Protein AF-A0A8R7UCE4-F1 (afdb_monomer)

Secondary structure (DSSP, 8-state):
-EEE---S-GGG--EEEEEEE--HHHHSS---EEEEEEESSTTSS--EETTSSTT-EEPTT-SS-TTPBPSSPPBTTTB-----EEEEE-TTT--EEEEE-SSSSPEEEEEE-TTTSGGGSS--SEEE---------

Radius of gyration: 15.53 Å; Cα contacts (8 Å, |Δi|>4): 269; chains: 1; bounding box: 45×34×44 Å

Structure (mmCIF, N/CA/C/O backbone):
data_AF-A0A8R7UCE4-F1
#
_entry.id   AF-A0A8R7UCE4-F1
#
loop_
_atom_site.group_PDB
_atom_site.id
_atom_site.type_symbol
_atom_site.label_atom_id
_atom_site.label_alt_id
_atom_site.label_comp_id
_atom_site.label_asym_id
_atom_site.label_entity_id
_atom_site.label_seq_id
_atom_site.pdbx_PDB_ins_code
_atom_site.Cartn_x
_atom_site.Cartn_y
_atom_site.Cartn_z
_atom_site.occupancy
_atom_site.B_iso_or_equiv
_atom_site.auth_seq_id
_atom_site.auth_comp_id
_atom_site.auth_asym_id
_atom_site.auth_atom_id
_atom_site.pdbx_PDB_model_num
ATOM 1 N N . MET A 1 1 ? -0.819 6.875 -2.049 1.00 82.81 1 MET A N 1
ATOM 2 C CA . MET A 1 1 ? -1.973 7.397 -1.292 1.00 82.81 1 MET A CA 1
ATOM 3 C C . MET A 1 1 ? -1.703 7.256 0.191 1.00 82.81 1 MET A C 1
ATOM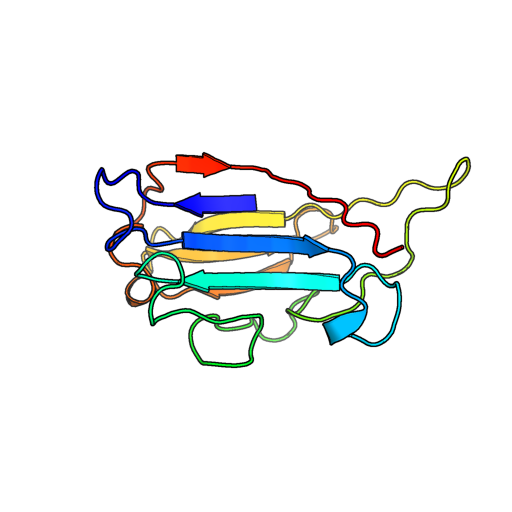 5 O O . MET A 1 1 ? -1.156 6.235 0.598 1.00 82.81 1 MET A O 1
ATOM 9 N N . TYR A 1 2 ? -2.098 8.238 0.992 1.00 82.00 2 TYR A N 1
ATOM 10 C CA . TYR A 1 2 ? -2.152 8.079 2.439 1.00 82.00 2 TYR A CA 1
ATOM 11 C C . TYR A 1 2 ? -3.414 8.700 3.039 1.00 82.00 2 TYR A C 1
ATOM 13 O O . TYR A 1 2 ? -3.923 9.699 2.533 1.00 82.00 2 TYR A O 1
ATOM 21 N N . LEU A 1 3 ? -3.906 8.083 4.110 1.00 76.25 3 LEU A N 1
ATOM 22 C CA . LEU A 1 3 ? -5.070 8.494 4.890 1.00 76.25 3 LEU A CA 1
ATOM 23 C C . LEU A 1 3 ? -4.614 8.822 6.302 1.00 76.25 3 LEU A C 1
ATOM 25 O O . LEU A 1 3 ? -3.902 8.019 6.904 1.00 76.25 3 LEU A O 1
ATOM 29 N N . TYR A 1 4 ? -5.021 9.975 6.824 1.00 78.44 4 TYR A N 1
ATOM 30 C CA . TYR A 1 4 ? -4.600 10.439 8.142 1.00 78.44 4 TYR A CA 1
ATOM 31 C C . TYR A 1 4 ? -5.711 11.199 8.862 1.00 78.44 4 TYR A C 1
ATOM 33 O O . TYR A 1 4 ? -6.607 11.759 8.226 1.00 78.44 4 TYR A O 1
ATOM 41 N N . ASN A 1 5 ? -5.665 11.226 10.195 1.00 78.62 5 ASN A N 1
ATOM 42 C CA . ASN A 1 5 ? -6.483 12.153 10.976 1.00 78.62 5 ASN A CA 1
ATOM 43 C C . ASN A 1 5 ? -5.776 13.502 11.114 1.00 78.62 5 ASN A C 1
ATOM 45 O O . ASN A 1 5 ? -4.575 13.558 11.368 1.00 78.62 5 ASN A O 1
ATOM 49 N N . SER A 1 6 ? -6.535 14.590 10.983 1.00 64.25 6 SER A N 1
ATOM 50 C CA . SER A 1 6 ? -6.064 15.936 11.299 1.00 64.25 6 SER A CA 1
ATOM 51 C C . SER A 1 6 ? -6.221 16.179 12.801 1.00 64.25 6 SER A C 1
ATOM 53 O O . SER A 1 6 ? -7.290 16.588 13.254 1.00 64.25 6 SER A O 1
ATOM 55 N N . ASP A 1 7 ? -5.180 15.900 13.575 1.00 63.78 7 ASP A N 1
ATOM 56 C CA . ASP A 1 7 ? -5.083 16.351 14.965 1.00 63.78 7 ASP A CA 1
ATOM 57 C C . ASP A 1 7 ? -4.029 17.456 15.082 1.00 63.78 7 ASP A C 1
ATOM 59 O O . ASP A 1 7 ? -3.066 17.480 14.322 1.00 63.78 7 ASP A O 1
ATOM 63 N N . GLN A 1 8 ? -4.216 18.376 16.034 1.00 57.72 8 GLN A N 1
ATOM 64 C CA . GLN A 1 8 ? -3.246 19.450 16.313 1.00 57.72 8 GLN A CA 1
ATOM 65 C C . GLN A 1 8 ? -1.962 18.934 16.986 1.00 57.72 8 GLN A C 1
ATOM 67 O O . GLN A 1 8 ? -0.974 19.660 17.047 1.00 57.72 8 GLN A O 1
ATOM 72 N N . ASP A 1 9 ? -1.980 17.697 17.490 1.00 66.00 9 ASP A N 1
ATOM 73 C CA . ASP A 1 9 ? -0.825 17.033 18.087 1.00 66.00 9 ASP A CA 1
ATOM 74 C C . ASP A 1 9 ? -0.405 15.817 17.248 1.00 66.00 9 ASP A C 1
ATOM 76 O O . ASP A 1 9 ? -1.107 14.796 17.195 1.00 66.00 9 ASP A O 1
ATOM 80 N N . ASP A 1 10 ? 0.787 15.921 16.654 1.00 63.31 10 ASP A N 1
ATOM 81 C CA . ASP A 1 10 ? 1.465 14.866 15.896 1.00 63.31 10 ASP A CA 1
ATOM 82 C C . ASP A 1 10 ? 1.596 13.556 16.688 1.00 63.31 10 ASP A C 1
ATOM 84 O O . ASP A 1 10 ? 1.675 12.485 16.095 1.00 63.31 10 ASP A O 1
ATOM 88 N N . SER A 1 11 ? 1.592 13.592 18.033 1.00 63.69 11 SER A N 1
ATOM 89 C CA . SER A 1 11 ? 1.624 12.379 18.879 1.00 63.69 11 SER A CA 1
ATOM 90 C C . SER A 1 11 ? 0.437 11.443 18.668 1.00 63.69 11 SER A C 1
ATOM 92 O O . SER A 1 11 ? 0.442 10.304 19.130 1.00 63.69 11 SER A O 1
ATOM 94 N N . SER A 1 12 ? -0.573 11.923 17.955 1.00 72.75 12 SER A N 1
ATOM 95 C CA . SER A 1 12 ? -1.872 11.302 17.887 1.00 72.75 12 SER A CA 1
ATOM 96 C C . SER A 1 12 ? -2.334 11.060 16.442 1.00 72.75 12 SER A C 1
ATOM 98 O O . SER A 1 12 ? -3.480 10.654 16.224 1.00 72.75 12 SER A O 1
ATOM 100 N N . ILE A 1 13 ? -1.454 11.282 15.454 1.00 81.94 13 ILE A N 1
ATOM 101 C CA . ILE A 1 13 ? -1.740 11.026 14.039 1.00 81.94 13 ILE A CA 1
ATOM 102 C C . ILE A 1 13 ? -1.599 9.531 13.739 1.00 81.94 13 ILE A C 1
ATOM 104 O O . ILE A 1 13 ? -0.521 8.939 13.762 1.00 81.94 13 ILE A O 1
ATOM 108 N N . ASN A 1 14 ? -2.735 8.943 13.403 1.00 87.94 14 ASN A N 1
ATOM 109 C CA . ASN A 1 14 ? -2.895 7.648 12.781 1.00 87.94 14 ASN A CA 1
ATOM 110 C C . ASN A 1 14 ? -2.811 7.831 11.269 1.00 87.94 14 ASN A C 1
ATOM 112 O O . ASN A 1 14 ? -3.453 8.714 10.702 1.00 87.94 14 ASN A O 1
ATOM 116 N N . LEU A 1 15 ? -2.027 6.983 10.620 1.00 89.38 15 LEU A N 1
ATOM 117 C CA . LEU A 1 15 ? -1.709 7.100 9.207 1.00 89.38 15 LEU A CA 1
ATOM 118 C C . LEU A 1 15 ? -1.684 5.708 8.588 1.00 89.38 15 LEU A C 1
ATOM 120 O O . LEU A 1 15 ? -1.022 4.813 9.108 1.00 89.38 15 LEU A O 1
ATOM 124 N N . ILE A 1 16 ? -2.375 5.547 7.463 1.00 92.62 16 ILE A N 1
ATOM 125 C CA . ILE A 1 16 ? -2.295 4.371 6.591 1.00 92.62 16 ILE A CA 1
ATOM 126 C C . ILE A 1 16 ? -1.803 4.849 5.230 1.00 92.62 16 ILE A C 1
ATOM 128 O O . ILE A 1 16 ? -2.291 5.847 4.705 1.00 92.62 16 ILE A O 1
ATOM 132 N N . GLN A 1 17 ? -0.841 4.144 4.647 1.00 93.56 17 GLN A N 1
ATOM 133 C CA . GLN A 1 17 ? -0.264 4.445 3.344 1.00 93.56 17 GLN A CA 1
ATOM 134 C C . GLN A 1 17 ? -0.257 3.193 2.473 1.00 93.56 17 GLN A C 1
ATOM 136 O O . GLN A 1 17 ? 0.059 2.098 2.937 1.00 93.56 17 GLN A O 1
ATOM 141 N N . ALA A 1 18 ? -0.560 3.382 1.194 1.00 95.25 18 ALA A N 1
ATOM 142 C CA . ALA A 1 18 ? -0.391 2.381 0.154 1.00 95.25 18 ALA A CA 1
ATOM 143 C C . ALA A 1 18 ? 0.049 3.078 -1.135 1.00 95.25 18 ALA A C 1
ATOM 145 O O . ALA A 1 18 ? -0.472 4.146 -1.491 1.00 95.25 18 ALA A O 1
ATOM 146 N N . GLY A 1 19 ? 1.017 2.506 -1.839 1.00 95.38 19 GLY A N 1
ATOM 147 C CA . GLY A 1 19 ? 1.532 3.119 -3.055 1.00 95.38 19 GLY A CA 1
ATOM 148 C C . GLY A 1 19 ? 2.703 2.374 -3.662 1.00 95.38 19 GLY A C 1
ATOM 149 O O . GLY A 1 19 ? 2.926 1.200 -3.383 1.00 95.38 19 GLY A O 1
ATOM 150 N N . PHE A 1 20 ? 3.439 3.089 -4.503 1.00 94.00 20 PHE A N 1
ATOM 151 C CA . PHE A 1 20 ? 4.584 2.572 -5.236 1.00 94.00 20 PHE A CA 1
ATOM 152 C C . PHE A 1 20 ? 5.800 3.456 -4.986 1.00 94.00 20 PHE 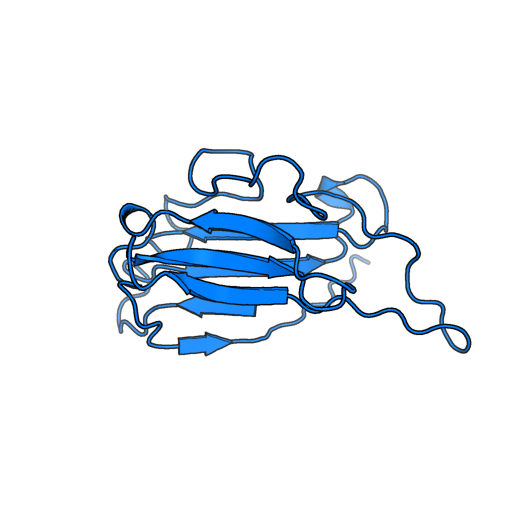A C 1
ATOM 154 O O . PHE A 1 20 ? 5.659 4.665 -4.794 1.00 94.00 20 PHE A O 1
ATOM 1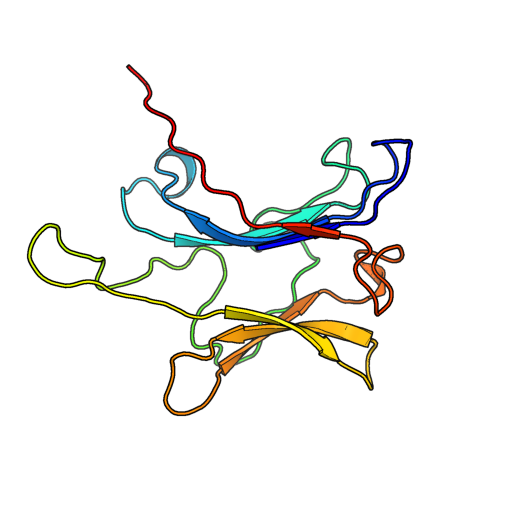61 N N . HIS A 1 21 ? 6.980 2.851 -4.977 1.00 92.56 21 HIS A N 1
ATOM 162 C CA . HIS A 1 21 ? 8.257 3.533 -4.759 1.00 92.56 21 HIS A CA 1
ATOM 163 C C . HIS A 1 21 ? 9.411 2.733 -5.363 1.00 92.56 21 HIS A C 1
ATOM 165 O O . HIS A 1 21 ? 9.264 1.549 -5.658 1.00 92.56 21 HIS A O 1
ATOM 171 N N . VAL A 1 22 ? 10.560 3.384 -5.508 1.00 91.88 22 VAL A N 1
ATOM 172 C CA . VAL A 1 22 ? 11.848 2.743 -5.790 1.00 91.88 22 VAL A CA 1
ATOM 173 C C . VAL A 1 22 ? 12.706 2.976 -4.551 1.00 91.88 22 VAL A C 1
ATOM 175 O O . VAL A 1 22 ? 12.973 4.126 -4.207 1.00 91.88 22 VAL A O 1
ATOM 178 N N . LEU A 1 23 ? 13.083 1.907 -3.844 1.00 92.00 23 LEU A N 1
ATOM 179 C CA . LEU A 1 23 ? 13.858 2.003 -2.600 1.00 92.00 23 LEU A CA 1
ATOM 180 C C . LEU A 1 23 ? 15.014 0.989 -2.600 1.00 92.00 23 LEU A C 1
ATOM 182 O O . LEU A 1 23 ? 14.893 -0.085 -1.998 1.00 92.00 23 LEU A O 1
ATOM 186 N N . PRO A 1 24 ? 16.136 1.314 -3.269 1.00 92.56 24 PRO A N 1
ATOM 187 C CA . PRO A 1 24 ? 17.240 0.375 -3.464 1.00 92.56 24 PRO A CA 1
ATOM 188 C C . PRO A 1 24 ? 17.876 -0.101 -2.160 1.00 92.56 24 PRO A C 1
ATOM 190 O O . PRO A 1 24 ? 18.268 -1.263 -2.053 1.00 92.56 24 PRO A O 1
ATOM 193 N N . ASP A 1 25 ? 17.905 0.748 -1.130 1.00 91.94 25 ASP A N 1
ATOM 194 C CA . ASP A 1 25 ? 18.421 0.382 0.191 1.00 91.94 25 ASP A CA 1
ATOM 195 C C . ASP A 1 25 ? 17.675 -0.805 0.807 1.00 91.94 25 ASP A C 1
ATOM 197 O O . ASP A 1 25 ? 18.299 -1.631 1.480 1.00 91.94 25 ASP A O 1
ATOM 201 N N . LEU A 1 26 ? 16.374 -0.933 0.532 1.00 93.12 26 LEU A N 1
ATOM 202 C CA . LEU A 1 26 ? 15.540 -2.020 1.036 1.00 93.12 26 LEU A CA 1
ATOM 203 C C . LEU A 1 26 ? 15.567 -3.245 0.111 1.00 93.12 26 LEU A C 1
ATOM 205 O O . LEU A 1 26 ? 15.814 -4.352 0.582 1.00 93.12 26 LEU A O 1
ATOM 209 N N . TYR A 1 27 ? 15.339 -3.061 -1.195 1.00 94.06 27 TYR A N 1
ATOM 210 C CA . TYR A 1 27 ? 15.121 -4.180 -2.130 1.00 94.06 27 TYR A CA 1
ATOM 211 C C . TYR A 1 27 ? 16.370 -4.634 -2.891 1.00 94.06 27 TYR A C 1
ATOM 213 O O . TYR A 1 27 ? 16.345 -5.684 -3.530 1.00 94.06 27 TYR A O 1
ATOM 221 N N . LYS A 1 28 ? 17.472 -3.877 -2.812 1.00 94.88 28 LYS A N 1
ATOM 222 C CA . LYS A 1 28 ? 18.742 -4.151 -3.513 1.00 94.88 28 LYS A CA 1
ATOM 223 C C . LYS A 1 28 ? 18.602 -4.219 -5.042 1.00 94.88 28 LYS A C 1
ATOM 225 O O . LYS A 1 28 ? 19.379 -4.895 -5.713 1.00 94.88 28 LYS A O 1
ATOM 230 N N . ASN A 1 29 ? 17.631 -3.493 -5.586 1.00 93.25 29 ASN A N 1
ATOM 231 C CA . ASN A 1 29 ? 17.380 -3.297 -7.012 1.00 93.25 29 ASN A CA 1
ATOM 232 C C . ASN A 1 29 ? 16.826 -1.875 -7.246 1.00 93.25 29 ASN A C 1
ATOM 234 O O . ASN A 1 29 ? 16.631 -1.111 -6.302 1.00 93.25 29 ASN A O 1
ATOM 238 N N . ASN A 1 30 ? 16.552 -1.538 -8.506 1.00 91.88 30 ASN A N 1
ATOM 239 C CA . ASN A 1 30 ? 15.910 -0.276 -8.894 1.00 91.88 30 ASN A CA 1
ATOM 240 C C . ASN A 1 30 ? 14.483 -0.497 -9.419 1.00 91.88 30 ASN A C 1
ATOM 242 O O . ASN A 1 30 ? 13.967 0.322 -10.179 1.00 91.88 30 ASN A O 1
ATOM 246 N N . ASP A 1 31 ? 13.860 -1.618 -9.053 1.00 93.62 31 ASP A N 1
ATOM 247 C CA . ASP A 1 31 ? 12.509 -1.926 -9.506 1.00 93.62 31 ASP A CA 1
ATOM 248 C C . ASP A 1 31 ? 11.495 -1.041 -8.767 1.00 93.62 31 ASP A C 1
ATOM 250 O O . ASP A 1 31 ? 11.729 -0.561 -7.654 1.00 93.62 31 ASP A O 1
ATOM 254 N N . VAL A 1 32 ? 10.335 -0.818 -9.382 1.00 93.25 32 VAL A N 1
ATOM 255 C CA . VAL A 1 32 ? 9.208 -0.183 -8.694 1.00 93.25 32 VAL A CA 1
ATOM 256 C C . VAL A 1 32 ? 8.546 -1.242 -7.826 1.00 93.25 32 VAL A C 1
ATOM 258 O O . VAL A 1 32 ? 8.068 -2.247 -8.341 1.00 93.25 32 VAL A O 1
ATOM 261 N N . HIS A 1 33 ? 8.473 -1.025 -6.521 1.00 96.00 33 HIS A N 1
ATOM 262 C CA . HIS A 1 33 ? 7.816 -1.941 -5.595 1.00 96.00 33 HIS A CA 1
ATOM 263 C C . HIS A 1 33 ? 6.478 -1.378 -5.125 1.00 96.00 33 HIS A C 1
ATOM 265 O O . HIS A 1 33 ? 6.337 -0.177 -4.895 1.00 96.00 33 HIS A O 1
ATOM 271 N N . PHE A 1 34 ? 5.487 -2.248 -4.953 1.00 96.94 34 PHE A N 1
ATOM 272 C CA . PHE A 1 34 ? 4.285 -1.906 -4.201 1.00 96.94 34 PHE A CA 1
ATOM 273 C C . PHE A 1 34 ? 4.599 -1.937 -2.705 1.00 96.94 34 PHE A C 1
ATOM 275 O O . PHE A 1 34 ? 5.240 -2.874 -2.232 1.00 96.94 34 PHE A O 1
ATOM 282 N N . PHE A 1 35 ? 4.145 -0.944 -1.948 1.00 96.50 35 PHE A N 1
ATOM 283 C CA . PHE A 1 35 ? 4.360 -0.892 -0.506 1.00 96.50 35 PHE A CA 1
ATOM 284 C C . PHE A 1 35 ? 3.096 -0.504 0.245 1.00 96.50 35 PHE A C 1
ATOM 286 O O . PHE A 1 35 ? 2.217 0.199 -0.267 1.00 96.50 35 PHE A O 1
ATOM 293 N N . ILE A 1 36 ? 3.061 -0.929 1.505 1.00 96.44 36 ILE A N 1
ATOM 294 C CA . ILE A 1 36 ? 2.136 -0.402 2.500 1.00 96.44 36 ILE A CA 1
ATOM 295 C C . ILE A 1 36 ? 2.899 0.065 3.729 1.00 96.44 36 ILE A C 1
ATOM 297 O O . ILE A 1 36 ? 3.991 -0.422 4.028 1.00 96.44 36 ILE A O 1
ATOM 301 N N . ARG A 1 37 ? 2.316 1.020 4.448 1.00 94.38 37 ARG A N 1
ATOM 302 C CA . ARG A 1 37 ? 2.848 1.503 5.719 1.00 94.38 37 ARG A CA 1
ATOM 303 C C . ARG A 1 37 ? 1.712 1.942 6.625 1.00 94.38 37 ARG A C 1
ATOM 305 O O . ARG A 1 37 ? 0.700 2.437 6.139 1.00 94.38 37 ARG A O 1
ATOM 312 N N . TRP A 1 38 ? 1.877 1.808 7.932 1.00 93.38 38 TRP A N 1
ATOM 313 C CA . TRP A 1 38 ? 0.951 2.417 8.885 1.00 93.38 38 TRP A CA 1
ATOM 314 C C . TRP A 1 38 ? 1.662 2.878 10.155 1.00 93.38 38 TRP A C 1
ATOM 316 O O . TRP A 1 38 ? 2.781 2.451 10.428 1.00 93.38 38 TRP A O 1
ATOM 326 N N . THR A 1 39 ? 1.014 3.754 10.922 1.00 91.94 39 THR A N 1
ATOM 327 C CA . THR A 1 39 ? 1.401 4.162 12.285 1.00 91.94 39 THR A CA 1
ATOM 328 C C . THR A 1 39 ? 0.180 4.698 13.042 1.00 91.94 39 THR A C 1
ATOM 330 O O . THR A 1 39 ? -0.800 5.111 12.422 1.00 91.94 39 THR A O 1
ATOM 333 N N . LYS A 1 40 ? 0.217 4.675 14.378 1.00 89.00 40 LYS A N 1
ATOM 334 C CA . LYS A 1 40 ? -0.805 5.256 15.272 1.00 89.00 40 LYS A CA 1
ATOM 335 C C . LYS A 1 40 ? -0.366 6.576 15.909 1.00 89.00 40 LYS A C 1
ATOM 337 O O . LYS A 1 40 ? -1.188 7.235 16.541 1.00 89.00 40 LYS A O 1
ATOM 342 N N . ASP A 1 41 ? 0.913 6.919 15.782 1.00 86.81 41 ASP A N 1
ATOM 343 C CA . ASP A 1 41 ? 1.576 7.991 16.527 1.00 86.81 41 ASP A CA 1
ATOM 344 C C . ASP A 1 41 ? 2.627 8.726 15.679 1.00 86.81 41 ASP A C 1
ATOM 346 O O . ASP A 1 41 ? 3.685 9.109 16.177 1.00 86.81 41 ASP A O 1
ATOM 350 N N . TYR A 1 42 ? 2.356 8.890 14.381 1.00 87.00 42 TYR A N 1
ATOM 351 C CA . TYR A 1 42 ? 3.241 9.576 13.434 1.00 87.00 42 TYR A CA 1
ATOM 352 C C . TYR A 1 42 ? 4.693 9.065 13.443 1.00 87.00 42 TYR A C 1
ATOM 354 O O . TYR A 1 42 ? 5.650 9.835 13.399 1.00 87.00 42 TYR A O 1
ATOM 362 N N . TYR A 1 43 ? 4.859 7.743 13.495 1.00 86.25 43 TYR A N 1
ATOM 363 C CA . TYR A 1 43 ? 6.155 7.056 13.475 1.00 86.25 43 TYR A CA 1
ATOM 364 C C . TYR A 1 43 ? 7.048 7.310 14.697 1.00 86.25 43 TYR A C 1
ATOM 366 O O . TYR A 1 43 ? 8.253 7.079 14.618 1.00 86.25 43 TYR A O 1
ATOM 374 N N . LYS A 1 44 ? 6.486 7.763 15.825 1.00 85.88 44 LYS A N 1
ATOM 375 C CA . LYS A 1 44 ? 7.250 7.986 17.063 1.00 85.88 44 LYS A CA 1
ATOM 376 C C . LYS A 1 44 ? 7.697 6.671 17.698 1.00 85.88 44 LYS A C 1
ATOM 378 O O . LYS A 1 44 ? 8.880 6.481 17.960 1.00 85.88 44 LYS A O 1
ATOM 383 N N . SER A 1 45 ? 6.751 5.774 17.956 1.00 88.00 45 SER A N 1
ATOM 384 C CA . SER A 1 45 ? 6.997 4.472 18.587 1.00 88.00 45 SER A CA 1
ATOM 385 C C . SER A 1 45 ? 6.251 3.327 17.909 1.00 88.00 45 SER A C 1
ATOM 387 O O . SER A 1 45 ? 6.645 2.170 18.051 1.00 88.00 45 SER A O 1
ATOM 389 N N . THR A 1 46 ? 5.196 3.629 17.148 1.00 89.38 46 THR A N 1
ATOM 390 C CA . THR A 1 46 ? 4.417 2.632 16.422 1.00 89.38 46 THR A CA 1
ATOM 391 C C . THR A 1 46 ? 4.586 2.771 14.922 1.00 89.38 46 THR A C 1
ATOM 393 O O . THR A 1 46 ? 4.782 3.852 14.361 1.00 89.38 46 THR A O 1
ATOM 396 N N . GLY A 1 47 ? 4.398 1.650 14.250 1.00 90.88 47 GLY A N 1
ATOM 397 C CA . GLY A 1 47 ? 4.217 1.602 12.821 1.00 90.88 47 GLY A CA 1
ATOM 398 C C . GLY A 1 47 ? 4.794 0.338 12.240 1.00 90.88 47 GLY A C 1
ATOM 399 O O . GLY A 1 47 ? 5.510 -0.408 12.904 1.00 90.88 47 GLY A O 1
ATOM 400 N N . CYS A 1 48 ? 4.443 0.105 10.989 1.00 94.81 48 CYS A N 1
ATOM 401 C CA . CYS A 1 48 ? 4.923 -1.043 10.260 1.00 94.81 48 CYS A CA 1
ATOM 402 C C . CYS A 1 48 ? 5.193 -0.677 8.819 1.00 94.81 48 CYS A C 1
ATOM 404 O O . CYS A 1 48 ? 4.450 0.114 8.230 1.00 94.81 48 CYS A O 1
ATOM 406 N N . TYR A 1 49 ? 6.237 -1.280 8.269 1.00 94.81 49 TYR A N 1
ATOM 407 C CA . TYR A 1 49 ? 6.551 -1.219 6.859 1.00 94.81 49 TYR A CA 1
ATOM 408 C C . TYR A 1 49 ? 6.277 -2.583 6.227 1.00 94.81 49 TYR A C 1
ATOM 410 O O . TYR A 1 49 ? 6.676 -3.612 6.770 1.00 94.81 49 TYR A O 1
ATOM 418 N N . ASN A 1 50 ? 5.566 -2.605 5.096 1.00 96.56 50 ASN A N 1
ATOM 419 C CA . ASN A 1 50 ? 5.140 -3.841 4.437 1.00 96.56 50 ASN A CA 1
ATOM 420 C C . ASN A 1 50 ? 4.537 -4.855 5.437 1.00 96.56 50 ASN A C 1
ATOM 422 O O . ASN A 1 50 ? 3.642 -4.514 6.207 1.00 96.56 50 ASN A O 1
ATOM 426 N N . LEU A 1 51 ? 5.014 -6.101 5.417 1.00 96.62 51 LEU A N 1
ATOM 427 C CA . LEU A 1 51 ? 4.560 -7.194 6.282 1.00 96.62 51 LEU A CA 1
ATOM 428 C C . LEU A 1 51 ? 5.581 -7.531 7.380 1.00 96.62 51 LEU A C 1
ATOM 430 O O . LEU A 1 51 ? 5.563 -8.637 7.913 1.00 96.62 51 LEU A O 1
ATOM 434 N N . GLU A 1 52 ? 6.482 -6.602 7.714 1.00 95.94 52 GLU A N 1
ATOM 435 C CA . GLU A 1 52 ? 7.533 -6.813 8.727 1.00 95.94 52 GLU A CA 1
ATOM 436 C C . GLU A 1 52 ? 6.962 -6.997 10.145 1.00 95.94 52 GLU A C 1
ATOM 438 O O . GLU A 1 52 ? 7.628 -7.501 11.047 1.00 95.94 52 GLU A O 1
ATOM 443 N N . CYS A 1 53 ? 5.704 -6.612 10.335 1.00 94.44 53 CYS A N 1
ATOM 444 C CA . CYS A 1 53 ? 4.948 -6.703 11.572 1.00 94.44 53 CYS A CA 1
ATOM 445 C C . CYS A 1 53 ? 3.445 -6.856 11.282 1.00 94.44 53 CYS A C 1
ATOM 447 O O . CYS A 1 53 ? 2.970 -6.525 10.190 1.00 94.44 53 CYS A O 1
ATOM 449 N N . PRO A 1 54 ? 2.657 -7.328 12.265 1.00 94.12 54 PRO A N 1
ATOM 450 C CA . PRO A 1 54 ? 1.207 -7.405 12.131 1.00 94.12 54 PRO A CA 1
ATOM 451 C C . PRO A 1 54 ? 0.571 -6.027 11.911 1.00 94.12 54 PRO A C 1
ATOM 453 O O . PRO A 1 54 ? 0.947 -5.051 12.557 1.00 94.12 54 PRO A O 1
ATOM 456 N N . GLY A 1 55 ? -0.441 -5.957 11.046 1.00 93.50 55 GLY A N 1
ATOM 457 C CA . GLY A 1 55 ? -1.302 -4.777 10.914 1.00 93.50 55 GLY A CA 1
ATOM 458 C C . GLY A 1 55 ? -2.008 -4.673 9.568 1.00 93.50 55 GLY A C 1
ATOM 459 O O . GLY A 1 55 ? -3.154 -4.250 9.519 1.00 93.50 55 GLY A O 1
ATOM 460 N N . PHE A 1 56 ? -1.379 -5.130 8.488 1.00 97.06 56 PHE A N 1
ATOM 461 C CA . PHE A 1 56 ? -2.076 -5.409 7.233 1.00 97.06 56 PHE A CA 1
ATOM 462 C C . PHE A 1 56 ? -2.305 -6.915 7.110 1.00 97.06 56 PHE A C 1
ATOM 464 O O . PHE A 1 56 ? -1.402 -7.701 7.400 1.00 97.06 56 PHE A O 1
ATOM 471 N N . VAL A 1 57 ? -3.500 -7.318 6.685 1.00 97.25 57 VAL A N 1
ATOM 472 C CA . VAL A 1 57 ? -3.873 -8.720 6.467 1.00 97.25 57 VAL A CA 1
ATOM 473 C C . VAL A 1 57 ? -4.050 -8.942 4.961 1.00 97.25 57 VAL A C 1
ATOM 475 O O . VAL A 1 57 ? -5.069 -8.516 4.405 1.00 97.25 57 VAL A O 1
ATOM 478 N N . PRO A 1 58 ? -3.077 -9.579 4.278 1.00 97.38 58 PRO A N 1
ATOM 479 C CA . PRO A 1 58 ? -3.161 -9.843 2.845 1.00 97.38 58 PRO A CA 1
ATOM 480 C C . PRO A 1 58 ? -4.313 -10.783 2.493 1.00 97.38 58 PRO A C 1
ATOM 482 O O . PRO A 1 58 ? -4.599 -11.741 3.214 1.00 97.38 58 PRO A O 1
ATOM 485 N N . ALA A 1 59 ? -4.944 -10.544 1.347 1.00 97.88 59 ALA A N 1
ATOM 486 C CA . ALA A 1 59 ? -5.936 -11.457 0.803 1.00 97.88 59 ALA A CA 1
ATOM 487 C C . ALA A 1 59 ? -5.267 -12.695 0.187 1.00 97.88 59 ALA A C 1
ATOM 489 O O . ALA A 1 59 ? -4.226 -12.607 -0.469 1.00 97.88 59 ALA A O 1
ATOM 490 N N . SER A 1 60 ? -5.899 -13.860 0.345 1.00 97.25 60 SER A N 1
ATOM 491 C CA . SER A 1 60 ? -5.474 -15.059 -0.381 1.00 97.25 60 SER A CA 1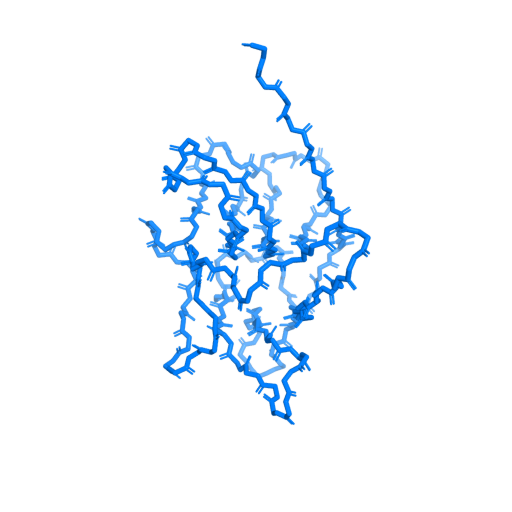
ATOM 492 C C . SER A 1 60 ? -5.671 -14.850 -1.885 1.00 97.25 60 SER A C 1
ATOM 494 O O . SER A 1 60 ? -6.756 -14.470 -2.322 1.00 97.25 60 SER A O 1
ATOM 496 N N . GLY A 1 61 ? -4.616 -15.076 -2.673 1.00 96.69 61 GLY A N 1
ATOM 497 C CA . GLY A 1 61 ? -4.647 -14.878 -4.125 1.00 96.69 61 GLY A CA 1
ATOM 498 C C . GLY A 1 61 ? -4.620 -13.413 -4.578 1.00 96.69 61 GLY A C 1
ATOM 499 O O . GLY A 1 61 ? -4.987 -13.139 -5.719 1.00 96.69 61 GLY A O 1
ATOM 500 N N . ALA A 1 62 ? -4.203 -12.478 -3.715 1.00 97.56 62 ALA A N 1
ATOM 501 C CA . ALA A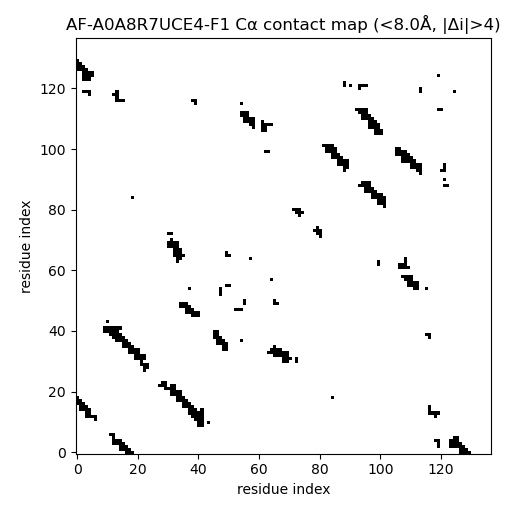 1 62 ? -4.027 -11.075 -4.083 1.00 97.56 62 ALA A CA 1
ATOM 502 C C . ALA A 1 62 ? -3.132 -10.926 -5.327 1.00 97.56 62 ALA A C 1
ATOM 504 O O . ALA A 1 62 ? -2.024 -11.459 -5.377 1.00 97.56 62 ALA A O 1
ATOM 505 N N . ALA A 1 63 ? -3.583 -10.146 -6.314 1.00 97.25 63 ALA A N 1
ATOM 506 C CA . ALA A 1 63 ? -2.834 -9.889 -7.549 1.00 97.25 63 ALA A CA 1
ATOM 507 C C . ALA A 1 63 ? -1.599 -8.981 -7.361 1.00 97.25 63 ALA A C 1
ATOM 509 O O . ALA A 1 63 ? -0.886 -8.697 -8.326 1.00 97.25 63 ALA A O 1
ATOM 510 N N . LEU A 1 64 ? -1.387 -8.472 -6.146 1.00 97.12 64 LEU A N 1
ATOM 511 C CA . LEU A 1 64 ? -0.262 -7.634 -5.756 1.00 97.12 64 LEU A CA 1
ATOM 512 C C . LEU A 1 64 ? -0.089 -7.711 -4.232 1.00 97.12 64 LEU A C 1
ATOM 514 O O . LEU A 1 64 ? -1.054 -7.493 -3.500 1.00 97.12 64 LEU A O 1
ATOM 518 N N . VAL A 1 65 ? 1.121 -8.003 -3.751 1.00 97.19 65 VAL A N 1
ATOM 519 C CA . VAL A 1 65 ? 1.421 -8.079 -2.308 1.00 97.19 65 VAL A CA 1
ATOM 520 C C . VAL A 1 65 ? 2.460 -7.035 -1.883 1.00 97.19 65 VAL A C 1
ATOM 522 O O . VAL A 1 65 ? 3.308 -6.665 -2.698 1.00 97.19 65 VAL A O 1
ATOM 525 N N . PRO A 1 66 ? 2.425 -6.522 -0.636 1.00 97.62 66 PRO A N 1
ATOM 526 C CA . PRO A 1 66 ? 3.415 -5.549 -0.177 1.00 97.62 66 PRO A CA 1
ATOM 527 C C . PRO A 1 66 ? 4.852 -6.058 -0.322 1.00 97.62 66 PRO A C 1
ATOM 529 O O . PRO A 1 66 ? 5.151 -7.202 0.013 1.00 97.62 66 PRO A O 1
ATOM 532 N N . GLY A 1 67 ? 5.736 -5.200 -0.821 1.00 96.94 67 GLY A N 1
ATOM 533 C CA . GLY A 1 67 ? 7.122 -5.522 -1.151 1.00 96.94 67 GLY A CA 1
ATOM 534 C C . GLY A 1 67 ? 7.314 -6.171 -2.525 1.00 96.94 67 GLY A C 1
ATOM 535 O O . GLY A 1 67 ? 8.455 -6.349 -2.941 1.00 96.94 67 GLY A O 1
ATOM 536 N N . GLN A 1 68 ? 6.253 -6.504 -3.265 1.00 97.00 68 GLN A N 1
ATOM 537 C CA . GLN A 1 68 ? 6.376 -7.101 -4.595 1.00 97.00 68 GLN A CA 1
ATOM 538 C C . GLN A 1 68 ? 6.864 -6.079 -5.632 1.00 97.00 68 GLN A C 1
ATOM 540 O O . GLN A 1 68 ? 6.334 -4.967 -5.711 1.00 97.00 68 GLN A O 1
ATOM 545 N N . ALA A 1 69 ? 7.831 -6.486 -6.461 1.00 96.25 69 ALA A N 1
ATOM 546 C CA . ALA A 1 69 ? 8.238 -5.735 -7.645 1.00 96.25 69 ALA A CA 1
ATOM 547 C C . ALA A 1 69 ? 7.106 -5.711 -8.685 1.00 96.25 69 ALA A C 1
ATOM 549 O O . ALA A 1 69 ? 6.475 -6.731 -8.982 1.00 96.25 69 ALA A O 1
ATOM 550 N N . VAL A 1 70 ? 6.858 -4.540 -9.254 1.00 94.31 70 VAL A N 1
ATOM 551 C CA . VAL A 1 70 ? 5.895 -4.321 -10.325 1.00 94.31 70 VAL A CA 1
ATOM 552 C C . VAL A 1 70 ? 6.610 -4.449 -11.658 1.00 94.31 70 VAL A C 1
ATOM 554 O O . VAL A 1 70 ? 7.585 -3.751 -11.924 1.00 94.31 70 VAL A O 1
ATOM 557 N N . ALA A 1 71 ? 6.087 -5.320 -12.515 1.00 90.75 71 ALA A N 1
ATOM 558 C CA . ALA A 1 71 ? 6.633 -5.543 -13.840 1.00 90.75 71 ALA A CA 1
ATOM 559 C C . ALA A 1 71 ? 5.523 -5.683 -14.898 1.00 90.75 71 ALA A C 1
ATOM 561 O O . ALA A 1 71 ? 4.444 -6.205 -14.597 1.00 90.75 71 ALA A O 1
ATOM 562 N N . PRO A 1 72 ? 5.801 -5.280 -16.152 1.00 91.62 72 PRO A N 1
ATOM 563 C CA . PRO A 1 72 ? 6.992 -4.527 -16.567 1.00 91.62 72 PRO A CA 1
ATOM 564 C C . PRO A 1 72 ? 6.902 -3.039 -16.151 1.00 91.62 72 PRO A C 1
ATOM 566 O O . PRO A 1 72 ? 5.790 -2.523 -16.011 1.00 91.62 72 PRO A O 1
ATOM 569 N N . PRO A 1 73 ? 8.040 -2.346 -15.958 1.00 88.50 73 PRO A N 1
ATOM 570 C CA . PRO A 1 73 ? 8.052 -0.916 -15.656 1.00 88.50 73 PRO A CA 1
ATOM 571 C C . PRO A 1 73 ? 7.695 -0.069 -16.886 1.00 88.50 73 PRO A C 1
ATOM 573 O O . PRO A 1 73 ? 7.749 -0.543 -18.027 1.00 88.50 73 PRO A O 1
ATOM 576 N N . SER A 1 74 ? 7.367 1.204 -16.655 1.00 88.94 74 SER A N 1
ATOM 577 C CA . SER A 1 74 ? 7.287 2.193 -17.734 1.00 88.94 74 SER A CA 1
ATOM 578 C C . SER A 1 74 ? 8.654 2.379 -18.393 1.00 88.94 74 SER A C 1
ATOM 580 O O . SER A 1 74 ? 9.692 2.297 -17.736 1.00 88.94 74 SER A O 1
ATOM 582 N N . THR A 1 75 ? 8.657 2.642 -19.696 1.00 90.56 75 THR A N 1
ATOM 583 C CA . THR A 1 75 ? 9.866 2.919 -20.479 1.00 90.56 75 THR A CA 1
ATOM 584 C C . THR A 1 75 ? 9.762 4.316 -21.071 1.00 90.56 75 THR A C 1
ATOM 586 O O . THR A 1 75 ? 8.802 4.602 -21.788 1.00 90.56 75 THR A O 1
ATOM 589 N N . TYR A 1 76 ? 10.755 5.161 -20.780 1.00 88.56 76 TYR A N 1
ATOM 590 C CA . TYR A 1 76 ? 10.825 6.534 -21.281 1.00 88.56 76 TYR A CA 1
ATOM 591 C C . TYR A 1 76 ? 10.695 6.574 -22.812 1.00 88.56 76 TYR A C 1
ATOM 593 O O . TYR A 1 76 ? 11.287 5.742 -23.502 1.00 88.56 76 TYR A O 1
ATOM 601 N N . ASP A 1 77 ? 9.893 7.513 -23.320 1.00 92.50 77 ASP A N 1
ATOM 602 C CA . ASP A 1 77 ? 9.563 7.692 -24.743 1.00 92.50 77 ASP A CA 1
ATOM 603 C C . ASP A 1 77 ? 8.999 6.447 -25.458 1.00 92.50 77 ASP A C 1
ATOM 605 O O . ASP A 1 77 ? 9.064 6.347 -26.687 1.00 92.50 77 ASP A O 1
ATOM 609 N N . ARG A 1 78 ? 8.438 5.476 -24.721 1.00 93.00 78 ARG A N 1
ATOM 610 C CA . ARG A 1 78 ? 7.919 4.239 -25.321 1.00 93.00 78 ARG A CA 1
ATOM 611 C C . ARG A 1 78 ? 6.581 3.782 -24.761 1.00 93.00 78 ARG A C 1
ATOM 613 O O . ARG A 1 78 ? 5.580 3.858 -25.462 1.00 93.00 78 ARG A O 1
ATOM 620 N N . ASP A 1 79 ? 6.583 3.252 -23.540 1.00 93.00 79 ASP A N 1
ATOM 621 C CA . ASP A 1 79 ? 5.434 2.551 -22.966 1.00 93.00 79 ASP A CA 1
ATOM 622 C C . ASP A 1 79 ? 5.178 3.054 -21.548 1.00 93.00 79 ASP A C 1
ATOM 624 O O . ASP A 1 79 ? 5.965 2.775 -20.639 1.00 93.00 79 ASP A O 1
ATOM 628 N N . ASP A 1 80 ? 4.041 3.712 -21.344 1.00 91.00 80 ASP A N 1
ATOM 629 C CA . ASP A 1 80 ? 3.564 4.057 -20.011 1.00 91.00 80 ASP A CA 1
ATOM 630 C C . ASP A 1 80 ? 2.759 2.904 -19.408 1.00 91.00 80 ASP A C 1
ATOM 632 O O . ASP A 1 80 ? 1.888 2.305 -20.047 1.00 91.00 80 ASP A O 1
ATOM 636 N N . ARG A 1 81 ? 3.052 2.582 -18.147 1.00 90.62 81 ARG A N 1
ATOM 637 C CA . ARG A 1 81 ? 2.355 1.559 -17.367 1.00 90.62 81 ARG A CA 1
ATOM 638 C C . ARG A 1 81 ? 1.731 2.194 -16.135 1.00 90.62 81 ARG A C 1
ATOM 640 O O . ARG A 1 81 ? 2.360 2.993 -15.446 1.00 90.62 81 ARG A O 1
ATOM 647 N N . TYR A 1 82 ? 0.503 1.789 -15.838 1.00 91.62 82 TYR A N 1
ATOM 648 C CA . TYR A 1 82 ? -0.262 2.305 -14.711 1.00 91.62 82 TYR A CA 1
ATOM 649 C C . TYR A 1 82 ? -0.839 1.149 -13.906 1.00 91.62 82 TYR A C 1
ATOM 651 O O . TYR A 1 82 ? -1.247 0.133 -14.465 1.00 91.62 82 TYR A O 1
ATOM 659 N N . ILE A 1 83 ? -0.880 1.331 -12.590 1.00 94.06 83 ILE A N 1
ATOM 660 C CA . ILE A 1 83 ? -1.643 0.491 -11.672 1.00 94.06 83 ILE A CA 1
ATOM 661 C C . ILE A 1 83 ? -2.556 1.418 -10.890 1.00 94.06 83 ILE A C 1
ATOM 663 O O . ILE A 1 83 ? -2.107 2.428 -10.342 1.00 94.06 83 ILE A O 1
ATOM 667 N N . THR A 1 84 ? -3.835 1.071 -10.830 1.00 94.88 84 THR A N 1
ATOM 668 C CA . THR A 1 84 ? -4.820 1.824 -10.061 1.00 94.88 84 THR A CA 1
ATOM 669 C C . THR A 1 84 ? -5.104 1.054 -8.789 1.00 94.88 84 THR A C 1
ATOM 671 O O . THR A 1 84 ? -5.487 -0.112 -8.837 1.00 94.88 84 THR A O 1
ATOM 674 N N . ILE A 1 85 ? -4.907 1.706 -7.647 1.00 95.81 85 ILE A N 1
ATOM 675 C CA . ILE A 1 85 ? -5.273 1.157 -6.344 1.00 95.81 85 ILE A CA 1
ATOM 676 C C . ILE A 1 85 ? -6.307 2.053 -5.676 1.00 95.81 85 ILE A C 1
ATOM 678 O O . ILE A 1 85 ? -6.221 3.281 -5.771 1.00 95.81 85 ILE A O 1
ATOM 682 N N . SER A 1 86 ? -7.234 1.446 -4.948 1.00 94.50 86 SER A N 1
ATOM 683 C CA . SER A 1 86 ? -8.185 2.156 -4.098 1.00 94.50 86 SER A CA 1
ATOM 684 C C . SER A 1 86 ? -8.118 1.643 -2.671 1.00 94.50 86 SER A C 1
ATOM 686 O O . SER A 1 86 ? -7.846 0.473 -2.412 1.00 94.50 86 SER A O 1
ATOM 688 N N . LEU A 1 87 ? -8.355 2.557 -1.735 1.00 92.69 87 LEU A N 1
ATOM 689 C CA . LEU A 1 87 ? -8.401 2.299 -0.307 1.00 92.69 87 LEU A CA 1
ATOM 690 C C . LEU A 1 87 ? -9.680 2.939 0.208 1.00 92.69 87 LEU A C 1
ATOM 692 O O . LEU A 1 87 ? -9.847 4.156 0.127 1.00 92.69 87 LEU A O 1
ATOM 696 N N . HIS A 1 88 ? -10.598 2.117 0.688 1.00 89.56 88 HIS A N 1
ATOM 697 C CA . HIS A 1 88 ? -11.900 2.562 1.169 1.00 89.56 88 HIS A CA 1
ATOM 698 C C . HIS A 1 88 ? -12.327 1.721 2.369 1.00 89.56 88 HIS A C 1
ATOM 700 O O . HIS A 1 88 ? -11.715 0.701 2.671 1.00 89.56 88 HIS A O 1
ATOM 706 N N . THR A 1 89 ? -13.343 2.166 3.101 1.00 90.56 89 THR A N 1
ATOM 707 C CA . THR A 1 89 ? -13.847 1.417 4.255 1.00 90.56 89 THR A CA 1
ATOM 708 C C . THR A 1 89 ? -14.866 0.363 3.818 1.00 90.56 89 THR A C 1
ATOM 710 O O . THR A 1 89 ? -15.781 0.681 3.060 1.00 90.56 89 THR A O 1
ATOM 713 N N . ASP A 1 90 ? -14.766 -0.860 4.343 1.00 91.25 90 ASP A N 1
ATOM 714 C CA . ASP A 1 90 ? -15.844 -1.854 4.256 1.00 91.25 90 ASP A CA 1
ATOM 715 C C . ASP A 1 90 ? -17.000 -1.446 5.194 1.00 91.25 90 ASP A C 1
ATOM 717 O O . ASP A 1 90 ? -16.786 -1.302 6.402 1.00 91.25 90 ASP A O 1
ATOM 721 N N . PRO A 1 91 ? -18.237 -1.256 4.701 1.00 88.69 91 PRO A N 1
ATOM 722 C CA . PRO A 1 91 ? -19.365 -0.861 5.542 1.00 88.69 91 PRO A CA 1
ATOM 723 C C . PRO A 1 91 ? -19.733 -1.891 6.623 1.00 88.69 91 PRO A C 1
ATOM 725 O O . PRO A 1 91 ? -20.299 -1.500 7.643 1.00 88.69 91 PRO A O 1
ATOM 728 N N . ASN A 1 92 ? -19.409 -3.175 6.432 1.00 91.25 92 ASN A N 1
ATOM 729 C CA . ASN A 1 92 ? -19.761 -4.250 7.361 1.00 91.25 92 ASN A CA 1
ATOM 730 C C . ASN A 1 92 ? -18.732 -4.392 8.484 1.00 91.25 92 ASN A C 1
ATOM 732 O O . ASN A 1 92 ? -19.092 -4.417 9.661 1.00 91.25 92 ASN A O 1
ATOM 736 N N . THR A 1 93 ? -17.446 -4.486 8.133 1.00 91.81 93 THR A N 1
ATOM 737 C CA . THR A 1 93 ? -16.385 -4.705 9.129 1.00 91.81 93 THR A CA 1
ATOM 738 C C . THR A 1 93 ? -15.847 -3.400 9.701 1.00 91.81 93 THR A C 1
ATOM 740 O O . THR A 1 93 ? -15.480 -3.367 10.879 1.00 91.81 93 THR A O 1
ATOM 743 N N . ARG A 1 94 ? -15.915 -2.313 8.913 1.00 90.25 94 ARG A N 1
ATOM 744 C CA . ARG A 1 94 ? -15.286 -0.996 9.125 1.00 90.25 94 ARG A CA 1
ATOM 745 C C . ARG A 1 94 ? -13.769 -0.991 8.936 1.00 90.25 94 ARG A C 1
ATOM 747 O O . ARG A 1 94 ? -13.125 -0.003 9.284 1.00 90.25 94 ARG A O 1
ATOM 754 N N . ASP A 1 95 ? -13.219 -2.053 8.358 1.00 93.50 95 ASP A N 1
ATOM 755 C CA . ASP A 1 95 ? -11.806 -2.131 7.998 1.00 93.50 95 ASP A CA 1
ATOM 756 C C . ASP A 1 95 ? -11.501 -1.272 6.773 1.00 93.50 95 ASP A C 1
ATOM 758 O O . ASP A 1 95 ? -12.366 -1.027 5.930 1.00 93.50 95 ASP A O 1
ATOM 762 N N . TRP A 1 96 ? -10.247 -0.846 6.649 1.00 93.50 96 TRP A N 1
ATOM 763 C CA . TRP A 1 96 ? -9.762 -0.202 5.432 1.00 93.50 96 TRP A CA 1
ATOM 764 C C . TRP A 1 96 ? -9.317 -1.270 4.442 1.00 93.50 96 TRP A C 1
ATOM 766 O O . TRP A 1 96 ? -8.278 -1.901 4.629 1.00 93.50 96 TRP A O 1
ATOM 776 N N . VAL A 1 97 ? -10.105 -1.477 3.393 1.00 95.69 97 VAL A N 1
ATOM 777 C CA . VAL A 1 97 ? -9.866 -2.479 2.354 1.00 95.69 97 VAL A CA 1
ATOM 778 C C . VAL A 1 97 ? -9.107 -1.870 1.183 1.00 95.69 97 VAL A C 1
ATOM 780 O O . VAL A 1 97 ? -9.417 -0.770 0.725 1.00 95.69 97 VAL A O 1
ATOM 783 N N . LEU A 1 98 ? -8.100 -2.596 0.704 1.00 97.44 98 LEU A N 1
ATOM 784 C CA . LEU A 1 98 ? -7.246 -2.187 -0.399 1.00 97.44 98 LEU A CA 1
ATOM 785 C C . LEU A 1 98 ? -7.524 -3.052 -1.632 1.00 97.44 98 LEU A C 1
ATOM 787 O O . LEU A 1 98 ? -7.508 -4.283 -1.549 1.00 97.44 98 LEU A O 1
ATOM 791 N N . TYR A 1 99 ? -7.720 -2.407 -2.778 1.00 98.00 99 TYR A N 1
ATOM 792 C CA . TYR A 1 99 ? -7.963 -3.057 -4.064 1.00 98.00 99 TYR A CA 1
ATOM 793 C C . TYR A 1 99 ? -6.977 -2.598 -5.137 1.00 98.00 99 TYR A C 1
ATOM 795 O O . TYR A 1 99 ? -6.437 -1.494 -5.070 1.00 98.00 99 TYR A O 1
ATOM 803 N N . ARG A 1 100 ? -6.774 -3.461 -6.139 1.00 97.38 100 ARG A N 1
ATOM 804 C CA . ARG A 1 100 ? -6.206 -3.112 -7.445 1.00 97.38 100 ARG A CA 1
ATOM 805 C C . ARG A 1 100 ? -7.320 -3.120 -8.488 1.00 97.38 100 ARG A C 1
ATOM 807 O O . ARG A 1 100 ? -7.908 -4.174 -8.732 1.00 97.38 100 ARG A O 1
ATOM 814 N N . ASP A 1 101 ? -7.554 -1.977 -9.116 1.00 97.44 101 ASP A N 1
ATOM 815 C CA . ASP A 1 101 ? -8.754 -1.695 -9.910 1.00 97.44 101 ASP A CA 1
ATOM 816 C C . ASP A 1 101 ? -8.507 -1.649 -11.426 1.00 97.44 101 ASP A C 1
ATOM 818 O O . ASP A 1 101 ? -9.461 -1.692 -12.194 1.00 97.44 101 ASP A O 1
ATOM 822 N N . ASP A 1 102 ? -7.251 -1.609 -11.883 1.00 95.50 102 ASP A N 1
ATOM 823 C CA . ASP A 1 102 ? -6.891 -1.576 -13.316 1.00 95.50 102 ASP A CA 1
ATOM 824 C C . ASP A 1 102 ? -7.026 -2.934 -14.036 1.00 95.50 102 ASP A C 1
ATOM 826 O O . ASP A 1 102 ? -6.793 -3.041 -15.240 1.00 95.50 102 ASP A O 1
ATOM 830 N N . LEU A 1 103 ? -7.390 -3.992 -13.310 1.00 95.19 103 LEU A N 1
ATOM 831 C CA . LEU A 1 103 ? -7.561 -5.342 -13.844 1.00 95.19 103 LEU A CA 1
ATOM 832 C C . LEU A 1 103 ? -8.974 -5.562 -14.405 1.00 95.19 103 LEU A C 1
ATOM 834 O O . LEU A 1 103 ? -9.928 -4.913 -13.991 1.00 95.19 103 LEU A O 1
ATOM 838 N N . HIS A 1 104 ? -9.142 -6.572 -15.272 1.00 96.12 104 HIS A N 1
ATOM 839 C CA . HIS A 1 104 ? -10.468 -6.967 -15.788 1.00 96.12 104 HIS A CA 1
ATOM 840 C C . HIS A 1 104 ? -11.484 -7.257 -14.668 1.00 96.12 104 HIS A C 1
ATOM 842 O O . HIS A 1 104 ? -12.670 -6.967 -14.801 1.00 96.12 104 HIS A O 1
ATOM 848 N N . LYS A 1 105 ? -11.002 -7.820 -13.555 1.00 96.50 105 LYS A N 1
ATOM 849 C CA . LYS A 1 105 ? -11.740 -7.951 -12.301 1.00 96.50 105 LYS A CA 1
ATOM 850 C C . LYS A 1 105 ? -10.905 -7.310 -11.191 1.00 96.50 105 LYS A C 1
ATOM 852 O O . LYS A 1 105 ? -9.764 -7.751 -11.021 1.00 96.50 105 LYS A O 1
ATOM 857 N N . PRO A 1 106 ? -11.449 -6.348 -10.420 1.00 97.25 106 PRO A N 1
ATOM 858 C CA . PRO A 1 106 ? -10.738 -5.776 -9.286 1.00 97.25 106 PRO A CA 1
ATOM 859 C C . PRO A 1 106 ? -10.253 -6.862 -8.327 1.00 97.25 106 PRO A C 1
ATOM 861 O O . PRO A 1 106 ? -11.008 -7.768 -7.955 1.00 97.25 106 PRO A O 1
ATOM 864 N N . SER A 1 107 ? -8.981 -6.787 -7.944 1.00 98.25 107 SER A N 1
ATOM 865 C CA . SER A 1 107 ? -8.388 -7.724 -6.993 1.00 98.25 107 SER A CA 1
ATOM 866 C C . SER A 1 107 ? -8.427 -7.119 -5.604 1.00 98.25 107 SER A C 1
ATOM 868 O O . SER A 1 107 ? -7.788 -6.097 -5.363 1.00 98.25 107 SER A O 1
ATOM 87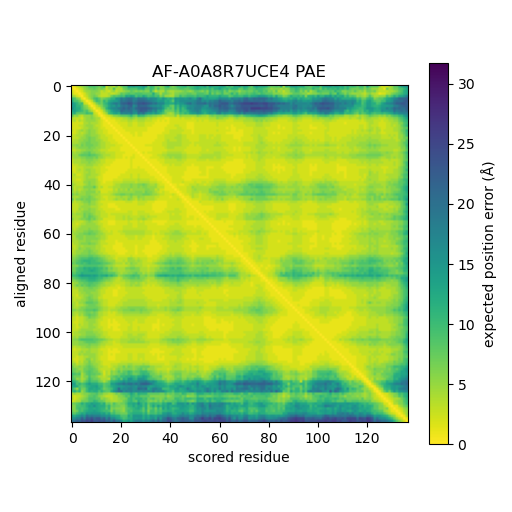0 N N . PHE A 1 108 ? -9.095 -7.794 -4.673 1.00 98.19 108 PHE A N 1
ATOM 871 C CA . PHE A 1 108 ? -8.921 -7.519 -3.252 1.00 98.19 108 PHE A CA 1
ATOM 872 C C . PHE A 1 108 ? -7.479 -7.862 -2.863 1.00 98.19 108 PHE A C 1
ATOM 874 O O . PHE A 1 108 ? -7.029 -8.983 -3.106 1.00 98.19 108 PHE A O 1
ATOM 881 N N . LEU A 1 109 ? -6.734 -6.892 -2.333 1.00 98.44 109 LEU A N 1
ATOM 882 C CA . LEU A 1 109 ? -5.327 -7.069 -1.956 1.00 98.44 109 LEU A CA 1
ATOM 883 C C . LEU A 1 109 ? -5.171 -7.413 -0.472 1.00 98.44 109 LEU A C 1
ATOM 885 O O . LEU A 1 109 ? -4.215 -8.080 -0.080 1.00 98.44 109 LEU A O 1
ATOM 889 N N . GLY A 1 110 ? -6.118 -6.976 0.355 1.00 98.12 110 GLY A N 1
ATOM 890 C CA . GLY A 1 110 ? -6.114 -7.174 1.798 1.00 98.12 110 GLY A CA 1
ATOM 891 C C . GLY A 1 110 ? -6.736 -5.990 2.526 1.00 98.12 110 GLY A C 1
ATOM 892 O O . GLY A 1 110 ? -7.306 -5.092 1.903 1.00 98.12 110 GLY A O 1
ATOM 893 N N . HIS A 1 111 ? -6.631 -5.981 3.851 1.00 96.69 111 HIS A N 1
ATOM 894 C CA . HIS A 1 111 ? -7.215 -4.926 4.674 1.00 96.69 111 HIS A CA 1
ATOM 895 C C . HIS A 1 111 ? -6.340 -4.549 5.870 1.00 96.69 111 HIS A C 1
ATOM 897 O O . HIS A 1 111 ? -5.537 -5.346 6.357 1.00 96.69 111 HIS A O 1
ATOM 903 N N . PHE A 1 112 ? -6.535 -3.328 6.356 1.00 95.38 112 PHE A N 1
ATOM 904 C CA . PHE A 1 112 ? -6.089 -2.889 7.672 1.00 95.38 112 PHE A CA 1
ATOM 905 C C . PHE A 1 112 ? -7.281 -2.980 8.632 1.00 95.38 112 PHE A C 1
ATOM 907 O O . PHE A 1 112 ? -8.295 -2.319 8.372 1.00 95.38 112 PHE A O 1
ATOM 914 N N . PRO A 1 113 ? -7.185 -3.753 9.728 1.00 94.19 113 PRO A N 1
ATOM 915 C CA . PRO A 1 113 ? -8.241 -3.819 10.730 1.00 94.19 113 PRO A CA 1
ATOM 916 C C . PRO A 1 113 ? -8.558 -2.432 11.290 1.00 94.19 113 PRO A C 1
ATOM 918 O O . PRO A 1 113 ? -7.649 -1.629 11.522 1.00 94.19 113 PRO A O 1
ATOM 921 N N . LYS A 1 114 ? -9.829 -2.135 11.556 1.00 89.25 114 LYS A N 1
ATOM 922 C CA . LYS A 1 114 ? -10.240 -0.838 12.130 1.00 89.25 114 LYS A CA 1
ATOM 923 C C . LYS A 1 114 ? -9.553 -0.511 13.462 1.00 89.25 114 LYS A C 1
ATOM 925 O O . LYS A 1 114 ? -9.308 0.657 13.758 1.00 89.25 114 LYS A O 1
ATOM 930 N N . GLU A 1 115 ? -9.214 -1.526 14.260 1.00 87.88 115 GLU A N 1
ATOM 931 C CA . GLU A 1 115 ? -8.513 -1.381 15.543 1.00 87.88 115 GLU A CA 1
ATOM 932 C C . GLU A 1 115 ? -7.053 -0.950 15.362 1.00 87.88 115 GLU A C 1
ATOM 934 O O . GLU A 1 115 ? -6.397 -0.507 16.313 1.00 87.88 115 GLU A O 1
ATOM 939 N N . LEU A 1 116 ? -6.519 -1.080 14.144 1.00 86.31 116 LEU A N 1
ATOM 940 C CA . LEU A 1 116 ? -5.170 -0.647 13.836 1.00 86.31 116 LEU A CA 1
ATOM 941 C C . LEU A 1 116 ? -5.051 0.864 13.982 1.00 86.31 116 LEU A C 1
ATOM 943 O O . LEU A 1 116 ? -4.140 1.325 14.658 1.00 86.31 116 LEU A O 1
ATOM 947 N N . CYS A 1 117 ? -5.999 1.606 13.414 1.00 79.31 117 CYS A N 1
ATOM 948 C CA . CYS A 1 117 ? -6.020 3.062 13.419 1.00 79.31 117 CYS A CA 1
ATOM 949 C C . CYS A 1 117 ? -7.401 3.566 13.866 1.00 79.31 117 CYS A C 1
ATOM 951 O O . CYS A 1 117 ? -8.196 3.996 13.027 1.00 79.31 117 CYS A O 1
ATOM 953 N N . PRO A 1 118 ? -7.715 3.547 15.175 1.00 76.06 118 PRO A N 1
ATOM 954 C CA . PRO A 1 118 ? -9.057 3.856 15.675 1.00 76.06 118 PRO A CA 1
ATOM 955 C C . PRO A 1 118 ? -9.510 5.290 15.365 1.00 76.06 118 PRO A C 1
ATOM 957 O O . PRO A 1 118 ? -10.706 5.559 15.302 1.00 76.06 118 PRO A O 1
ATOM 960 N N . LYS A 1 119 ? -8.575 6.216 15.119 1.00 76.88 119 LYS A N 1
ATOM 961 C CA . LYS A 1 119 ? -8.893 7.588 14.693 1.00 76.88 119 LYS A CA 1
ATOM 962 C C . LYS A 1 119 ? -9.273 7.723 13.214 1.00 76.88 119 LYS A C 1
ATOM 964 O O . LYS A 1 119 ? -9.710 8.790 12.800 1.00 76.88 119 LYS A O 1
ATOM 969 N N . LEU A 1 120 ? -9.133 6.656 12.429 1.00 77.06 120 LEU A N 1
ATOM 970 C CA . LEU A 1 120 ? -9.563 6.569 11.030 1.00 77.06 120 LEU A CA 1
ATOM 971 C C . LEU A 1 120 ? -10.868 5.766 10.903 1.00 77.06 120 LEU A C 1
ATOM 973 O O . LEU A 1 120 ? -11.082 5.079 9.906 1.00 77.06 120 LEU A O 1
ATOM 977 N N . TYR A 1 121 ? -11.728 5.786 11.927 1.00 71.44 121 TYR A N 1
ATOM 978 C CA . TYR A 1 121 ? -12.926 4.946 11.995 1.00 71.44 121 TYR A CA 1
ATOM 979 C C . TYR A 1 121 ? -13.994 5.346 10.961 1.00 71.44 121 TYR A C 1
ATOM 981 O O . TYR A 1 121 ? -14.892 6.148 11.219 1.00 71.44 121 TYR A O 1
ATOM 989 N N . GLY A 1 122 ? -13.908 4.745 9.774 1.00 61.09 122 GLY A N 1
ATOM 990 C CA . GLY A 1 122 ? -14.876 4.849 8.680 1.00 61.09 122 GLY A CA 1
ATOM 991 C C . GLY A 1 122 ? -14.994 6.202 7.987 1.00 61.09 122 GLY A C 1
ATOM 992 O O . GLY A 1 122 ? -15.801 6.332 7.071 1.00 61.09 122 GLY A O 1
ATOM 993 N N . ILE A 1 123 ? -14.201 7.187 8.401 1.00 63.94 123 ILE A N 1
ATOM 994 C CA . ILE A 1 123 ? -13.941 8.427 7.674 1.00 63.94 123 ILE A CA 1
ATOM 995 C C . ILE A 1 123 ? -12.460 8.740 7.886 1.00 63.94 123 ILE A C 1
ATOM 997 O O . ILE A 1 123 ? -11.964 8.663 9.010 1.00 63.94 123 ILE A O 1
ATOM 1001 N N . ALA A 1 124 ? -11.756 9.089 6.811 1.00 65.88 124 ALA A N 1
ATOM 1002 C CA . ALA A 1 124 ? -10.437 9.696 6.902 1.00 65.88 124 ALA A CA 1
ATOM 1003 C C . ALA A 1 124 ? -10.611 11.225 6.885 1.00 65.88 124 ALA A C 1
ATOM 1005 O O . ALA A 1 124 ? -11.131 11.748 5.898 1.00 65.88 124 ALA A O 1
ATOM 1006 N N . PRO A 1 125 ? -10.207 11.951 7.944 1.00 71.44 125 PRO A N 1
ATOM 1007 C CA . PRO A 1 125 ? -10.279 13.413 7.966 1.00 71.44 125 PRO A CA 1
ATOM 1008 C C . PRO A 1 125 ? -9.412 14.081 6.890 1.00 71.44 125 PRO A C 1
ATOM 1010 O O . PRO A 1 125 ? -9.722 15.187 6.456 1.00 71.44 125 PRO A O 1
ATOM 1013 N N . GLY A 1 126 ? -8.344 13.408 6.444 1.00 76.44 126 GLY A N 1
ATOM 1014 C CA . GLY A 1 126 ? -7.487 13.854 5.352 1.00 76.44 126 GLY A CA 1
ATOM 1015 C C . GLY A 1 126 ? -7.033 12.706 4.453 1.00 76.44 126 GLY A C 1
ATOM 1016 O O . GLY A 1 126 ? -6.728 11.602 4.912 1.00 76.44 126 GLY A O 1
ATOM 1017 N N . VAL A 1 127 ? -6.961 12.993 3.153 1.00 81.75 127 VAL A N 1
ATOM 1018 C CA . VAL A 1 127 ? -6.356 12.134 2.130 1.00 81.75 127 VAL A CA 1
ATOM 1019 C C . VAL A 1 127 ? -5.283 12.923 1.396 1.00 81.75 127 VAL A C 1
ATOM 1021 O O . VAL A 1 127 ? -5.471 14.099 1.086 1.00 81.75 127 VAL A O 1
ATOM 1024 N N . GLY A 1 128 ? -4.155 12.277 1.118 1.00 80.31 128 GLY A N 1
ATOM 1025 C CA . GLY A 1 128 ? -3.054 12.890 0.394 1.00 80.31 128 GLY A CA 1
ATOM 1026 C C . GLY A 1 128 ? -2.390 11.952 -0.605 1.00 80.31 128 GLY A C 1
AT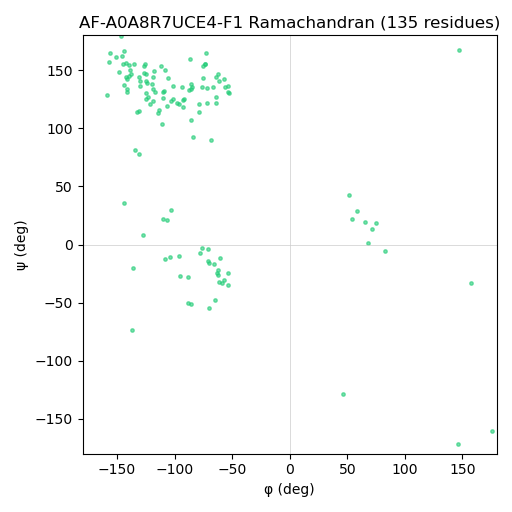OM 1027 O O . GLY A 1 128 ? -2.387 10.721 -0.476 1.00 80.31 1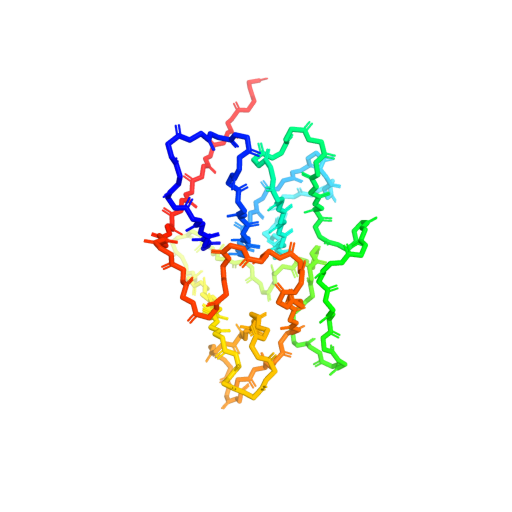28 GLY A O 1
ATOM 1028 N N . TRP A 1 129 ? -1.788 12.577 -1.609 1.00 78.81 129 TRP A N 1
ATOM 1029 C CA . TRP A 1 129 ? -0.929 11.945 -2.599 1.00 78.81 129 TRP A CA 1
ATOM 1030 C C . TRP A 1 129 ? 0.406 12.666 -2.551 1.00 78.81 129 TRP A C 1
ATOM 1032 O O . TRP A 1 129 ? 0.447 13.891 -2.624 1.00 78.81 129 TRP A O 1
ATOM 1042 N N . ILE A 1 130 ? 1.488 11.915 -2.397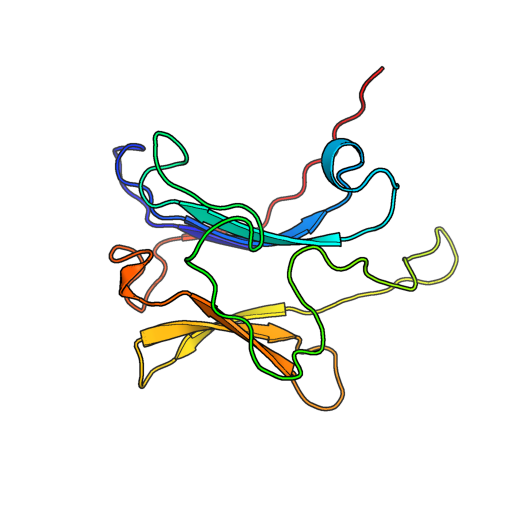 1.00 70.44 130 ILE A N 1
ATOM 1043 C CA . ILE A 1 130 ? 2.829 12.481 -2.374 1.00 70.44 130 ILE A CA 1
ATOM 1044 C C . ILE A 1 130 ? 3.772 11.570 -3.142 1.00 70.44 130 ILE A C 1
ATOM 1046 O O . ILE A 1 130 ? 3.606 10.349 -3.131 1.00 70.44 130 ILE A O 1
ATOM 1050 N N . GLY A 1 131 ? 4.729 12.186 -3.822 1.00 70.31 131 GLY A N 1
ATOM 1051 C CA . GLY A 1 131 ? 5.850 11.529 -4.468 1.00 70.31 131 GLY A CA 1
ATOM 1052 C C . GLY A 1 131 ? 7.121 12.245 -4.042 1.00 70.31 131 GLY A C 1
ATOM 1053 O O . GLY A 1 131 ? 7.152 13.474 -3.996 1.00 70.31 131 GLY A O 1
ATOM 1054 N N . PHE A 1 132 ? 8.150 11.477 -3.711 1.00 68.81 132 PHE A N 1
ATOM 1055 C CA . PHE A 1 132 ? 9.470 11.999 -3.395 1.00 68.81 132 PHE A CA 1
ATOM 1056 C C . PHE A 1 132 ? 10.482 11.313 -4.299 1.00 68.81 132 PHE A C 1
ATOM 1058 O O . PHE A 1 132 ? 10.376 10.113 -4.549 1.00 68.81 132 PHE A O 1
ATOM 1065 N N . VAL A 1 133 ? 11.460 12.076 -4.771 1.00 69.25 133 VAL A N 1
ATOM 1066 C CA . VAL A 1 133 ? 12.632 11.550 -5.464 1.00 69.25 133 VAL A CA 1
ATOM 1067 C C . VAL A 1 133 ? 13.837 12.002 -4.656 1.00 69.25 133 VAL A C 1
ATOM 1069 O O . VAL A 1 133 ? 14.013 13.199 -4.437 1.00 69.25 133 VAL A O 1
ATOM 1072 N N . TYR A 1 134 ? 14.629 11.047 -4.182 1.00 64.50 134 TYR A N 1
ATOM 1073 C CA . TYR A 1 134 ? 15.878 11.311 -3.480 1.00 64.50 134 TYR A CA 1
ATOM 1074 C C . TYR A 1 134 ? 17.025 10.870 -4.381 1.00 64.50 134 TYR A C 1
ATOM 1076 O O . TYR A 1 134 ? 17.050 9.725 -4.827 1.00 64.50 134 TYR A O 1
ATOM 1084 N N . TYR A 1 135 ? 17.959 11.778 -4.638 1.00 59.69 135 TYR A N 1
ATOM 1085 C CA . TYR A 1 135 ? 19.244 11.455 -5.242 1.00 59.69 135 TYR A CA 1
ATOM 1086 C C . TYR A 1 135 ? 20.272 11.425 -4.111 1.00 59.69 135 TYR A C 1
ATOM 1088 O O . TYR A 1 135 ? 20.347 12.372 -3.329 1.00 59.69 135 TYR A O 1
ATOM 1096 N N . GLN A 1 136 ? 20.992 10.313 -3.975 1.00 57.69 136 GLN A N 1
ATOM 1097 C CA . GLN A 1 136 ? 22.228 10.276 -3.198 1.00 57.69 136 GLN A CA 1
ATOM 1098 C C . GLN A 1 136 ? 23.365 10.549 -4.187 1.00 57.69 136 GLN A C 1
ATOM 1100 O O . GLN A 1 136 ? 23.425 9.879 -5.220 1.00 57.69 136 GLN A O 1
ATOM 1105 N N . ASP A 1 137 ? 24.174 11.569 -3.899 1.00 48.91 137 ASP A N 1
ATOM 1106 C CA . ASP A 1 137 ? 25.382 11.912 -4.664 1.00 48.91 137 ASP A CA 1
ATOM 1107 C C . ASP A 1 137 ? 26.470 10.832 -4.537 1.00 48.91 137 ASP A C 1
ATOM 1109 O O . ASP A 1 137 ? 26.607 10.248 -3.433 1.00 48.91 137 ASP A O 1
#

Organism: Triticum urartu (NCBI:txid4572)

pLDDT: mean 87.89, std 11.13, range [48.91, 98.44]

Solvent-accessible surface area (backbone atoms only — not comparable to full-atom values): 8070 Å² total; per-residue (Å²): 70,36,40,29,39,85,58,100,48,62,74,61,20,23,39,42,35,45,47,74,48,68,53,42,93,80,72,76,46,85,53,44,23,34,40,35,37,39,20,48,22,64,64,73,87,40,62,37,57,42,77,82,43,91,57,65,49,72,36,90,86,32,85,55,54,62,66,38,73,54,77,80,69,60,42,89,100,75,43,90,63,85,81,43,70,48,76,46,60,39,90,86,83,36,23,42,36,33,34,37,59,74,48,102,64,64,32,58,29,26,33,32,51,38,81,66,32,64,75,48,66,69,49,63,77,35,78,48,76,84,86,84,86,86,84,83,133

Mean predicted aligned error: 5.51 Å

Foldseek 3Di:
DKFWADDPALQAIWMKDWDWDQDCVPLVDRFIFTWIKIAGGNPPPDMDIFVPDDFWDFDDPAPHGHGDGDPDDADPPPGHDDWDKDWAADPPQQWTWIWTDPDPDIGGGTTGHCVSHVSPRRHRNDDDDDDDDDDDD

Sequence (137 aa):
MYLYNSDQDDSSINLIQAGFHVLPDLYKNNDVHFFIRWTKDYYKSTGCYNLECPGFVPASGAALVPGQAVAPPSTYDRDDRYITISLHTDPNTRDWVLYRDDLHKPSFLGHFPKELCPKLYGIAPGVGWIGFVYYQD

Nearest PDB structures (foldseek):
  7zvc-assembly1_A  TM=8.602E-01  e=2.356E-08  Nepenthes ventricosa x Nepenthes alata
  7zva-assembly1_A  TM=8.578E-01  e=6.401E-07  Nepenthes ventricosa x Nepenthes alata
  3f3p-assembly1_C  TM=3.113E-01  e=1.211E+00  Saccharomyces cerevisiae
  3f3p-assembly3_K  TM=3.139E-01  e=2.447E+00  Saccharomyces cerevisiae
  6xa1-assembly1_j  TM=3.140E-01  e=9.471E+00  Homo sapiens

InterPro domains:
  IPR004314 Neprosin [PF03080] (9-135)
  IPR004314 Neprosin [PS52045] (1-137)
  IPR053168 Glutamic endopeptidase [PTHR31589] (10-135)